Protein AF-A0A654U1S2-F1 (afdb_monomer)

Mean predicted aligned error: 9.22 Å

Sequence (132 aa):
MVSFAITASLALAFPLALRFDNLHLTGLAVIARFVQFIIVPIALIALARSQAVEHAAVRRNAFTDKVLPLVAIVVSVGLAVSYDYRCIFLVRGGPNYFSIALIVITFIVVPAMAYLHYYRIIRRVGDRPSTR

Structure (mmCIF, N/CA/C/O backbone):
data_AF-A0A654U1S2-F1
#
_entry.id   AF-A0A654U1S2-F1
#
loop_
_atom_site.group_PDB
_atom_site.id
_atom_site.type_symbol
_atom_site.label_atom_id
_atom_site.label_alt_id
_atom_site.label_comp_id
_atom_site.label_asym_id
_atom_site.label_entity_id
_atom_site.label_seq_id
_atom_site.pdbx_PDB_ins_code
_atom_site.Cartn_x
_atom_site.Cartn_y
_atom_site.Cartn_z
_atom_site.occupancy
_atom_site.B_iso_or_equiv
_atom_site.auth_seq_id
_atom_site.auth_comp_id
_atom_site.auth_asym_id
_atom_site.auth_atom_id
_atom_site.pdbx_PDB_model_num
ATOM 1 N N . MET A 1 1 ? 16.547 8.551 15.835 1.00 82.75 1 MET A N 1
ATOM 2 C CA . MET A 1 1 ? 17.509 8.764 14.729 1.00 82.75 1 MET A CA 1
ATOM 3 C C . MET A 1 1 ? 17.421 7.681 13.661 1.00 82.75 1 MET A C 1
ATOM 5 O O . MET A 1 1 ? 17.163 8.028 12.520 1.00 82.75 1 MET A O 1
ATOM 9 N N . VAL A 1 2 ? 17.526 6.390 14.001 1.00 85.56 2 VAL A N 1
ATOM 10 C CA . VAL A 1 2 ? 17.451 5.290 13.011 1.00 85.56 2 VAL A CA 1
ATOM 11 C C . VAL A 1 2 ? 16.128 5.260 12.224 1.00 85.56 2 VAL A C 1
ATOM 13 O O . VAL A 1 2 ? 16.154 5.161 11.005 1.00 85.56 2 VAL A O 1
ATOM 16 N N . SER A 1 3 ? 14.973 5.418 12.884 1.00 81.38 3 SER A N 1
ATOM 17 C CA . SER A 1 3 ? 13.659 5.461 12.213 1.00 81.38 3 SER A CA 1
ATOM 18 C C . SER A 1 3 ? 13.532 6.614 11.214 1.00 81.38 3 SER A C 1
ATOM 20 O O . SER A 1 3 ? 13.053 6.420 10.103 1.00 81.38 3 SER A O 1
ATOM 22 N N . PHE A 1 4 ? 14.009 7.802 11.592 1.00 88.25 4 PHE A N 1
ATOM 23 C CA . PHE A 1 4 ? 14.038 8.974 10.721 1.00 88.25 4 PHE A CA 1
ATOM 24 C C . PHE A 1 4 ? 14.907 8.734 9.482 1.00 88.25 4 PHE A C 1
ATOM 26 O O . PHE A 1 4 ? 14.458 8.991 8.368 1.00 88.25 4 PHE A O 1
ATOM 33 N N . ALA A 1 5 ? 16.113 8.187 9.671 1.00 91.81 5 ALA A N 1
ATOM 34 C CA . ALA A 1 5 ? 17.013 7.870 8.567 1.00 91.81 5 ALA A CA 1
ATOM 35 C C . ALA A 1 5 ? 16.370 6.879 7.584 1.00 91.81 5 ALA A C 1
ATOM 37 O O . ALA A 1 5 ? 16.392 7.122 6.384 1.00 91.81 5 ALA A O 1
ATOM 38 N N . ILE A 1 6 ? 15.719 5.823 8.086 1.00 86.25 6 ILE A N 1
ATOM 39 C CA . ILE A 1 6 ? 15.018 4.841 7.244 1.00 86.25 6 ILE A CA 1
ATOM 40 C C . ILE A 1 6 ? 13.918 5.511 6.414 1.00 86.25 6 ILE A C 1
ATOM 42 O O . ILE A 1 6 ? 13.868 5.315 5.199 1.00 86.25 6 ILE A O 1
ATOM 46 N N . THR A 1 7 ? 13.061 6.322 7.039 1.00 88.38 7 THR A N 1
ATOM 47 C CA . THR A 1 7 ? 11.977 7.016 6.330 1.00 88.38 7 THR A CA 1
ATOM 48 C C . THR A 1 7 ? 12.519 7.965 5.263 1.00 88.38 7 THR A C 1
ATOM 50 O O . THR A 1 7 ? 12.041 7.943 4.130 1.00 88.38 7 THR A O 1
ATOM 53 N N . ALA A 1 8 ? 13.532 8.769 5.597 1.00 90.62 8 ALA A N 1
ATOM 54 C CA . ALA A 1 8 ? 14.144 9.711 4.664 1.00 90.62 8 ALA A CA 1
ATOM 55 C C . ALA A 1 8 ? 14.813 8.993 3.480 1.00 90.62 8 ALA A C 1
ATOM 57 O O . ALA A 1 8 ? 14.597 9.368 2.327 1.00 90.62 8 ALA A O 1
ATOM 58 N N . SER A 1 9 ? 15.573 7.926 3.745 1.00 89.75 9 SER A N 1
ATOM 59 C CA . SER A 1 9 ? 16.202 7.118 2.699 1.00 89.75 9 SER A CA 1
ATOM 60 C C . SER A 1 9 ? 15.169 6.492 1.770 1.00 89.75 9 SER A C 1
ATOM 62 O O . SER A 1 9 ? 15.339 6.554 0.555 1.00 89.75 9 SER A O 1
ATOM 64 N N . LEU A 1 10 ? 14.082 5.934 2.313 1.00 86.00 10 LEU A N 1
ATOM 65 C CA . LEU A 1 10 ? 13.033 5.330 1.496 1.00 86.00 10 LEU A CA 1
ATOM 66 C C . LEU A 1 10 ? 12.336 6.390 0.629 1.00 86.00 10 LEU A C 1
ATOM 68 O O . LEU A 1 10 ? 12.173 6.178 -0.569 1.00 86.00 10 LEU A O 1
ATOM 72 N N . ALA A 1 11 ? 12.013 7.556 1.201 1.00 87.88 11 ALA A N 1
ATOM 73 C CA . ALA A 1 11 ? 11.386 8.667 0.484 1.00 87.88 11 ALA A CA 1
ATOM 74 C C . ALA A 1 11 ? 12.228 9.176 -0.701 1.00 87.88 11 ALA A C 1
ATOM 76 O O . ALA A 1 11 ? 11.666 9.519 -1.738 1.00 87.88 11 ALA A O 1
ATOM 77 N N . LEU A 1 12 ? 13.560 9.188 -0.574 1.00 89.75 12 LEU A N 1
ATOM 78 C CA . LEU A 1 12 ? 14.471 9.558 -1.664 1.00 89.75 12 LEU A CA 1
ATOM 79 C C . LEU A 1 12 ? 14.701 8.416 -2.663 1.00 89.75 12 LEU A C 1
ATOM 81 O O . LEU A 1 12 ? 14.846 8.666 -3.861 1.00 89.75 12 LEU A O 1
ATOM 85 N N . ALA A 1 13 ? 14.715 7.167 -2.195 1.00 86.31 13 ALA A N 1
ATOM 86 C CA . ALA A 1 13 ? 14.940 6.001 -3.043 1.00 86.31 13 ALA A CA 1
ATOM 87 C C . ALA A 1 13 ? 13.854 5.846 -4.119 1.00 86.31 13 ALA A C 1
ATOM 89 O O . ALA A 1 13 ? 14.177 5.478 -5.244 1.00 86.31 13 ALA A O 1
ATOM 90 N N . PHE A 1 14 ? 12.593 6.171 -3.809 1.00 84.38 14 PHE A N 1
ATOM 91 C CA . PHE A 1 14 ? 11.473 6.051 -4.751 1.00 84.38 14 PHE A CA 1
ATOM 92 C C . PHE A 1 14 ? 11.644 6.905 -6.025 1.00 84.38 14 PHE A C 1
ATOM 94 O O . PHE A 1 14 ? 11.676 6.319 -7.113 1.00 84.38 14 PHE A O 1
ATOM 101 N N . PRO A 1 15 ? 11.793 8.248 -5.951 1.00 86.19 15 PRO A N 1
ATOM 102 C CA . PRO A 1 15 ? 12.038 9.066 -7.137 1.00 86.19 15 PRO A CA 1
ATOM 103 C C . PRO A 1 15 ? 13.303 8.673 -7.896 1.00 86.19 15 PRO A C 1
ATOM 105 O O . PRO A 1 15 ? 13.285 8.618 -9.125 1.00 86.19 15 PRO A O 1
ATOM 108 N N . LEU A 1 16 ? 14.387 8.359 -7.180 1.00 87.81 16 LEU A N 1
ATOM 109 C CA . LEU A 1 16 ? 15.674 8.027 -7.792 1.00 87.81 16 LEU A CA 1
ATOM 110 C C . LEU A 1 16 ? 15.627 6.701 -8.561 1.00 87.81 16 LEU A C 1
ATOM 112 O O . LEU A 1 16 ? 16.079 6.639 -9.704 1.00 87.81 16 LEU A O 1
ATOM 116 N N . ALA A 1 17 ? 15.035 5.658 -7.978 1.00 82.12 17 ALA A N 1
ATOM 117 C CA . ALA A 1 17 ? 14.916 4.342 -8.604 1.00 82.12 17 ALA A CA 1
ATOM 118 C C . ALA A 1 17 ? 14.026 4.361 -9.854 1.00 82.12 17 ALA A C 1
ATOM 120 O O . ALA A 1 17 ? 14.272 3.625 -10.807 1.00 82.12 17 ALA A O 1
ATOM 121 N N . LEU A 1 18 ? 13.019 5.238 -9.873 1.00 82.50 18 LEU A N 1
ATOM 122 C CA . LEU A 1 18 ? 12.133 5.433 -11.020 1.00 82.50 18 LEU A CA 1
ATOM 123 C C . LEU A 1 18 ? 12.612 6.531 -11.972 1.00 82.50 18 LEU A C 1
ATOM 125 O 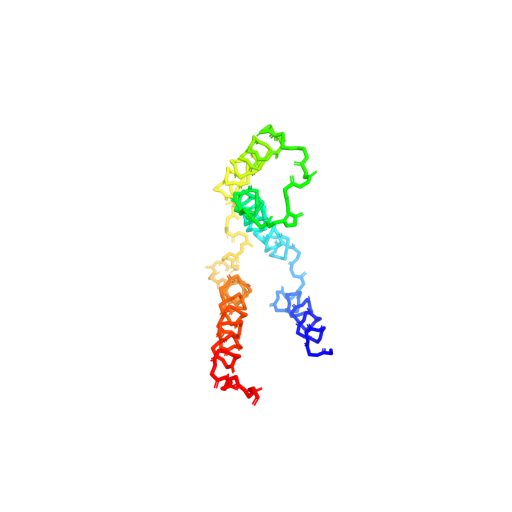O . LEU A 1 18 ? 11.887 6.888 -12.897 1.00 82.50 18 LEU A O 1
ATOM 129 N N . ARG A 1 19 ? 13.830 7.058 -11.775 1.00 84.81 19 ARG A N 1
ATOM 130 C CA . ARG A 1 19 ? 14.434 8.112 -12.607 1.00 84.81 19 ARG A CA 1
ATOM 131 C C . ARG A 1 19 ? 13.537 9.347 -12.760 1.00 84.81 19 ARG A C 1
ATOM 133 O O . ARG A 1 19 ? 13.530 9.969 -13.818 1.00 84.81 19 ARG A O 1
ATOM 140 N N . PHE A 1 20 ? 12.786 9.685 -11.714 1.00 82.19 20 PHE A N 1
ATOM 141 C CA . PHE A 1 20 ? 11.808 10.776 -11.703 1.00 82.19 20 PHE A CA 1
ATOM 142 C C . PHE A 1 20 ? 10.720 10.666 -12.786 1.00 82.19 20 PHE A C 1
ATOM 144 O O . PHE A 1 20 ? 10.169 11.674 -13.226 1.00 82.19 20 PHE A O 1
ATOM 151 N N . ASP A 1 21 ? 10.377 9.446 -13.208 1.00 86.19 21 ASP A N 1
ATOM 152 C CA . ASP A 1 21 ? 9.247 9.219 -14.105 1.00 86.19 21 ASP A CA 1
ATOM 153 C C . ASP A 1 21 ? 7.929 9.511 -13.373 1.00 86.19 21 ASP A C 1
ATOM 155 O O . ASP A 1 21 ? 7.468 8.734 -12.534 1.00 86.19 21 ASP A O 1
ATOM 159 N N . ASN A 1 22 ? 7.328 10.659 -13.688 1.00 85.81 22 ASN A N 1
ATOM 160 C CA . ASN A 1 22 ? 6.111 11.135 -13.035 1.00 85.81 22 ASN A CA 1
ATOM 161 C C . ASN A 1 22 ? 4.924 10.181 -13.213 1.00 85.81 22 ASN A C 1
ATOM 163 O O . ASN A 1 22 ? 4.064 10.127 -12.333 1.00 85.81 22 ASN A O 1
ATOM 167 N N . LEU A 1 23 ? 4.867 9.425 -14.313 1.00 86.19 23 LEU A N 1
ATOM 168 C CA . LEU A 1 23 ? 3.779 8.486 -14.569 1.00 86.19 23 LEU A CA 1
ATOM 169 C C . LEU A 1 23 ? 3.900 7.280 -13.632 1.00 86.19 23 LEU A C 1
ATOM 171 O O . LEU A 1 23 ? 2.949 6.961 -12.914 1.00 86.19 23 LEU A O 1
ATOM 175 N N . HIS A 1 24 ? 5.086 6.672 -13.558 1.00 83.56 24 HIS A N 1
ATOM 176 C CA . HIS A 1 24 ? 5.336 5.545 -12.653 1.00 83.56 24 HIS A CA 1
ATOM 177 C C . HIS A 1 24 ? 5.267 5.962 -11.179 1.00 83.56 24 HIS A C 1
ATOM 179 O O . HIS A 1 24 ? 4.708 5.234 -10.357 1.00 83.56 24 HIS A O 1
ATOM 185 N N . LEU A 1 25 ? 5.797 7.142 -10.836 1.00 87.00 25 LEU A N 1
ATOM 186 C CA . LEU A 1 25 ? 5.764 7.671 -9.470 1.00 87.00 25 LEU A CA 1
ATOM 187 C C . LEU A 1 25 ? 4.340 7.944 -8.999 1.00 87.00 25 LEU A C 1
ATOM 189 O O . LEU A 1 25 ? 3.977 7.575 -7.881 1.00 87.00 25 LEU A O 1
ATOM 193 N N . THR A 1 26 ? 3.523 8.555 -9.856 1.00 88.19 26 THR A N 1
ATOM 194 C CA . THR A 1 26 ? 2.116 8.814 -9.548 1.00 88.19 26 THR A CA 1
ATOM 195 C C . THR A 1 26 ? 1.355 7.504 -9.403 1.00 88.19 26 THR A C 1
ATOM 197 O O . THR A 1 26 ? 0.599 7.348 -8.445 1.00 88.19 26 THR A O 1
ATOM 200 N N . GLY A 1 27 ? 1.592 6.531 -10.289 1.00 87.81 27 GLY A N 1
ATOM 201 C CA . GLY A 1 27 ? 0.941 5.231 -10.171 1.00 87.81 27 GLY A CA 1
ATOM 202 C C . GLY A 1 27 ? 1.294 4.508 -8.875 1.00 87.81 27 GLY A C 1
ATOM 203 O O . GLY A 1 27 ? 0.41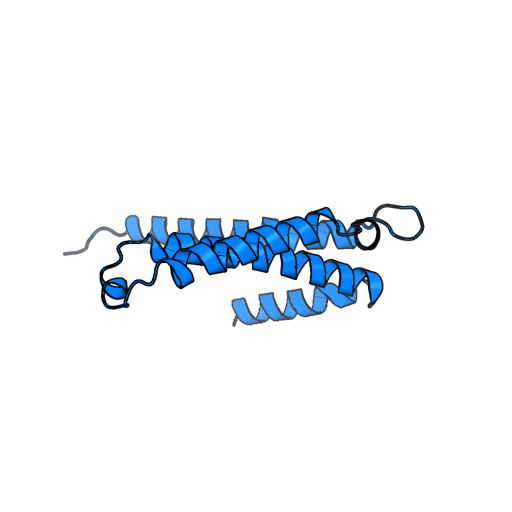3 4.022 -8.162 1.00 87.81 27 GLY A O 1
ATOM 204 N N . LEU A 1 28 ? 2.569 4.525 -8.498 1.00 87.31 28 LEU A N 1
ATOM 205 C CA . LEU A 1 28 ? 3.018 3.953 -7.236 1.00 87.31 28 LEU A CA 1
ATOM 206 C C . LEU A 1 28 ? 2.402 4.661 -6.018 1.00 87.31 28 LEU A C 1
ATOM 208 O O . LEU A 1 28 ? 1.963 3.997 -5.077 1.00 87.31 2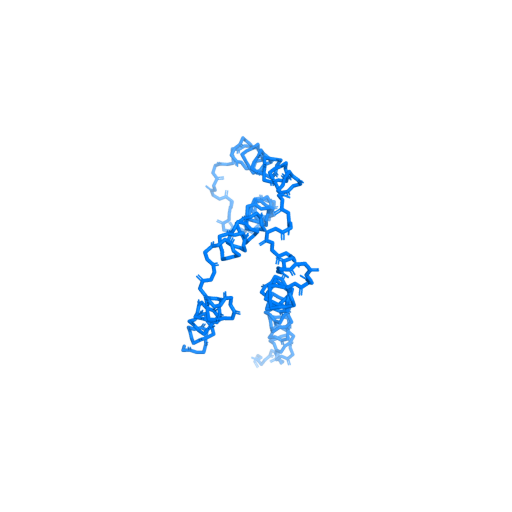8 LEU A O 1
ATOM 212 N N . ALA A 1 29 ? 2.319 5.995 -6.043 1.00 87.88 29 ALA A N 1
ATOM 213 C CA . ALA A 1 29 ? 1.680 6.778 -4.986 1.00 87.88 29 ALA A CA 1
ATOM 214 C C . ALA A 1 29 ? 0.181 6.459 -4.848 1.00 87.88 29 ALA A C 1
ATOM 216 O O . ALA A 1 29 ? -0.344 6.409 -3.732 1.00 87.88 29 ALA A O 1
ATOM 217 N N . VAL A 1 30 ? -0.505 6.199 -5.964 1.00 89.44 30 VAL A N 1
ATOM 218 C CA . VAL A 1 30 ? -1.908 5.768 -5.973 1.00 89.44 30 VAL A CA 1
ATOM 219 C C . VAL A 1 30 ? -2.065 4.376 -5.352 1.00 89.44 30 VAL A C 1
ATOM 221 O O . VAL A 1 30 ? -2.919 4.206 -4.481 1.00 89.44 30 VAL A O 1
ATOM 224 N N . ILE A 1 31 ? -1.205 3.405 -5.690 1.00 88.31 31 ILE A N 1
ATOM 225 C CA . ILE A 1 31 ? -1.215 2.088 -5.023 1.00 88.31 31 ILE A CA 1
ATOM 226 C C . ILE A 1 31 ? -0.990 2.2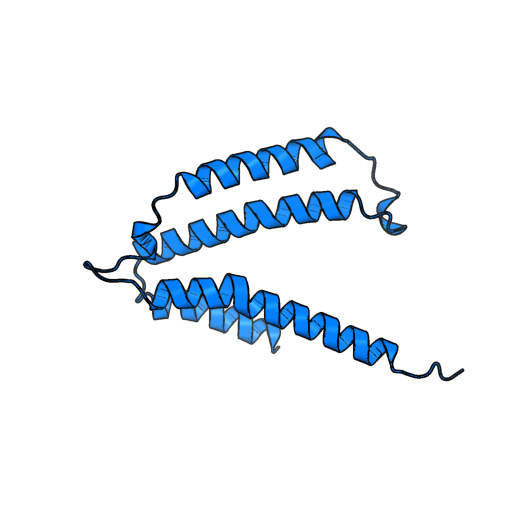33 -3.517 1.00 88.31 31 ILE A C 1
ATOM 228 O O . ILE A 1 31 ? -1.728 1.643 -2.726 1.00 88.31 31 ILE A O 1
ATOM 232 N N . ALA A 1 32 ? -0.007 3.040 -3.111 1.00 88.75 32 ALA A N 1
ATOM 233 C CA . ALA A 1 32 ? 0.268 3.286 -1.699 1.00 88.75 32 ALA A CA 1
ATOM 234 C C . ALA A 1 32 ? -0.963 3.818 -0.959 1.00 88.75 32 ALA A C 1
ATOM 236 O O . ALA A 1 32 ? -1.284 3.357 0.140 1.00 88.75 32 ALA A O 1
ATOM 237 N N . ARG A 1 33 ? -1.690 4.739 -1.599 1.00 90.38 33 ARG A N 1
ATOM 238 C CA . ARG A 1 33 ? -2.949 5.280 -1.084 1.00 90.38 33 ARG A CA 1
ATOM 239 C C . ARG A 1 33 ? -4.030 4.215 -0.965 1.00 90.38 33 ARG A C 1
ATOM 241 O O . ARG A 1 33 ? -4.679 4.169 0.073 1.00 90.38 33 ARG A O 1
ATOM 248 N N . PHE A 1 34 ? -4.205 3.337 -1.950 1.00 90.31 34 PHE A N 1
ATOM 249 C CA . PHE A 1 34 ? -5.197 2.261 -1.850 1.00 90.31 34 PHE A CA 1
ATOM 250 C C . PHE A 1 34 ? -4.917 1.320 -0.685 1.00 90.31 34 PHE A C 1
ATOM 252 O O . PHE A 1 34 ? -5.821 1.032 0.098 1.00 90.31 34 PHE A O 1
ATOM 259 N N . VAL A 1 35 ? -3.663 0.897 -0.520 1.00 88.75 35 VAL A N 1
ATOM 260 C CA . VAL A 1 35 ? -3.269 0.053 0.615 1.00 88.75 35 VAL A CA 1
ATOM 261 C C . VAL A 1 35 ? -3.593 0.757 1.935 1.00 88.75 35 VAL A C 1
ATOM 263 O O . VAL A 1 35 ? -4.206 0.161 2.821 1.00 88.75 35 VAL A O 1
ATOM 266 N N . GLN A 1 36 ? -3.267 2.046 2.052 1.00 89.31 36 GLN A N 1
ATOM 267 C CA . GLN A 1 36 ? -3.569 2.834 3.245 1.00 89.31 36 GLN A CA 1
ATOM 268 C C . GLN A 1 36 ? -5.078 2.979 3.490 1.00 89.31 36 GLN A C 1
ATOM 270 O O . GLN A 1 36 ? -5.533 2.793 4.619 1.00 89.31 36 GLN A O 1
ATOM 275 N N . PHE A 1 37 ? -5.864 3.266 2.454 1.00 91.94 37 PHE A N 1
ATOM 276 C CA . PHE A 1 37 ? -7.315 3.416 2.564 1.00 91.94 37 PHE A CA 1
ATOM 277 C C . PHE A 1 37 ? -8.050 2.104 2.843 1.00 91.94 37 PHE A C 1
ATOM 279 O O . PHE A 1 37 ? -9.188 2.145 3.294 1.00 91.94 37 PHE A O 1
ATOM 286 N N . ILE A 1 38 ? -7.416 0.950 2.638 1.00 88.19 38 ILE A N 1
ATOM 287 C CA . ILE A 1 38 ? -7.960 -0.347 3.055 1.00 88.19 38 ILE A CA 1
ATOM 288 C C . ILE A 1 38 ? -7.524 -0.669 4.490 1.00 88.19 38 ILE A C 1
ATOM 290 O O . ILE A 1 38 ? -8.361 -0.982 5.337 1.00 88.19 38 ILE A O 1
ATOM 294 N N . ILE A 1 39 ? -6.228 -0.557 4.796 1.00 88.25 39 ILE A N 1
ATOM 295 C CA . ILE A 1 39 ? -5.676 -0.944 6.103 1.00 88.25 39 ILE A CA 1
ATOM 296 C C . ILE A 1 39 ? -6.200 -0.046 7.231 1.00 88.25 39 ILE A C 1
ATOM 298 O O . ILE A 1 39 ? -6.556 -0.553 8.295 1.00 88.25 39 ILE A O 1
ATOM 302 N N . VAL A 1 40 ? -6.265 1.274 7.025 1.00 89.00 40 VAL A N 1
ATOM 303 C CA . VAL A 1 40 ? -6.636 2.225 8.089 1.00 89.00 40 VAL A CA 1
ATOM 304 C C . VAL A 1 40 ? -8.074 2.006 8.583 1.00 89.00 40 VAL A C 1
ATOM 306 O O . VAL A 1 40 ? -8.253 1.849 9.791 1.00 89.00 40 VAL A O 1
ATOM 309 N N . PRO A 1 41 ? -9.105 1.913 7.723 1.00 86.62 41 PRO A N 1
ATOM 310 C CA . PRO A 1 41 ? -10.460 1.597 8.174 1.00 86.62 41 PRO A CA 1
ATOM 311 C C . PRO A 1 41 ? -10.579 0.242 8.880 1.00 86.62 41 PRO A C 1
ATOM 313 O O . PRO A 1 41 ? -11.308 0.133 9.864 1.00 86.62 41 PRO A O 1
ATOM 316 N N . ILE A 1 42 ? -9.843 -0.782 8.431 1.00 85.94 42 ILE A N 1
ATOM 317 C CA . ILE A 1 42 ? -9.811 -2.088 9.110 1.00 85.94 42 ILE A CA 1
ATOM 318 C C . ILE A 1 42 ? -9.236 -1.937 10.521 1.00 85.94 42 ILE A C 1
ATOM 320 O O . ILE A 1 42 ? -9.805 -2.468 11.478 1.00 85.94 42 ILE A O 1
ATOM 324 N N . ALA A 1 43 ? -8.148 -1.177 10.666 1.00 86.06 43 ALA A N 1
ATOM 325 C CA . ALA A 1 43 ? -7.558 -0.876 11.964 1.00 86.06 43 ALA A CA 1
ATOM 326 C C . ALA A 1 43 ? -8.534 -0.107 12.869 1.00 86.06 43 ALA A C 1
ATOM 328 O O . ALA A 1 43 ? -8.632 -0.433 14.048 1.00 86.06 43 ALA A O 1
ATOM 329 N N . LEU A 1 44 ? -9.309 0.841 12.327 1.00 83.44 44 LEU A N 1
ATOM 330 C CA . LEU A 1 44 ? -10.351 1.550 13.081 1.00 83.44 44 LEU A CA 1
ATOM 331 C C . LEU A 1 44 ? -11.464 0.609 13.559 1.00 83.44 44 LEU A C 1
ATOM 333 O O . LEU A 1 44 ? -11.864 0.688 14.718 1.00 83.44 44 LEU A O 1
ATOM 337 N N . ILE A 1 45 ? -11.926 -0.322 12.718 1.00 82.06 45 ILE A N 1
ATOM 338 C CA . ILE A 1 45 ? -12.923 -1.329 13.120 1.00 82.06 45 ILE A CA 1
ATOM 339 C C . ILE A 1 45 ? -12.355 -2.245 14.216 1.00 82.06 45 ILE A C 1
ATOM 341 O O . ILE A 1 45 ? -13.055 -2.565 15.181 1.00 82.06 45 ILE A O 1
ATOM 345 N N . ALA A 1 46 ? -11.097 -2.676 14.085 1.00 81.88 46 ALA A N 1
ATOM 346 C CA . ALA A 1 46 ? -10.423 -3.496 15.090 1.00 81.88 46 ALA A CA 1
ATOM 347 C C . ALA A 1 46 ? -10.254 -2.740 16.418 1.00 81.88 46 ALA A C 1
ATOM 349 O O . ALA A 1 46 ? -10.532 -3.298 17.481 1.00 81.88 46 ALA A O 1
ATOM 350 N N . LEU A 1 47 ? -9.882 -1.460 16.352 1.00 76.75 47 LEU A N 1
ATOM 351 C CA . LEU A 1 47 ? -9.741 -0.580 17.508 1.00 76.75 47 LEU A CA 1
ATOM 352 C C . LEU A 1 47 ? -11.089 -0.356 18.206 1.00 76.75 47 LEU A C 1
ATOM 354 O O . LEU A 1 47 ? -11.182 -0.552 19.414 1.00 76.75 47 LEU A O 1
ATOM 358 N N . ALA A 1 48 ? -12.156 -0.065 17.455 1.00 72.56 48 ALA A N 1
ATOM 359 C CA . ALA A 1 48 ? -13.508 0.104 17.996 1.00 72.56 48 ALA A CA 1
ATOM 360 C C . ALA A 1 48 ? -14.064 -1.179 18.651 1.00 72.56 48 ALA A C 1
ATOM 362 O O . ALA A 1 48 ? -14.878 -1.111 19.578 1.00 72.56 48 ALA A O 1
ATOM 363 N N . ARG A 1 49 ? -13.633 -2.362 18.182 1.00 69.12 49 ARG A N 1
ATOM 364 C CA . ARG A 1 49 ? -13.960 -3.658 18.804 1.00 69.12 49 ARG A CA 1
ATOM 365 C C . ARG A 1 49 ? -13.119 -3.965 20.043 1.00 69.12 49 ARG A C 1
ATOM 367 O O . ARG A 1 49 ? -13.584 -4.729 20.888 1.00 69.12 49 ARG A O 1
ATOM 374 N N . SER A 1 50 ? -11.911 -3.415 20.156 1.00 65.69 50 SER A N 1
ATOM 375 C CA . SER A 1 50 ? -11.038 -3.665 21.303 1.00 65.69 50 SER A CA 1
ATOM 376 C C . SER A 1 50 ? -11.632 -3.050 22.580 1.00 65.69 50 SER A C 1
ATOM 378 O O . SER A 1 50 ? -11.965 -1.869 22.624 1.00 65.69 50 SER A O 1
ATOM 380 N N . GLN A 1 51 ? -11.817 -3.863 23.626 1.00 55.06 51 GLN A N 1
ATOM 381 C CA . GLN A 1 51 ? -12.380 -3.438 24.919 1.00 55.06 51 GLN A CA 1
ATOM 382 C C . GLN A 1 51 ? -11.295 -2.917 25.877 1.00 55.06 51 GLN A C 1
ATOM 384 O O . GLN A 1 51 ? -11.292 -3.239 27.063 1.00 55.06 51 GLN A O 1
ATOM 389 N N . ALA A 1 52 ? -10.327 -2.154 25.368 1.00 57.44 52 ALA A N 1
ATOM 390 C CA . ALA A 1 52 ? -9.332 -1.526 26.228 1.00 57.44 52 ALA A CA 1
ATOM 391 C C . ALA A 1 52 ? -10.029 -0.506 27.148 1.00 57.44 52 ALA A C 1
ATOM 393 O O . ALA A 1 52 ? -10.805 0.323 26.674 1.00 57.44 52 ALA A O 1
ATOM 394 N N . VAL A 1 53 ? -9.748 -0.566 28.456 1.00 51.97 53 VAL A N 1
ATOM 395 C CA . VAL A 1 53 ? -10.392 0.241 29.519 1.00 51.97 53 VAL A CA 1
ATOM 396 C C . VAL A 1 53 ? -10.329 1.752 29.231 1.00 51.97 53 VAL A C 1
ATOM 398 O O . VAL A 1 53 ? -11.238 2.493 29.587 1.00 51.97 53 VAL A O 1
ATOM 401 N N . 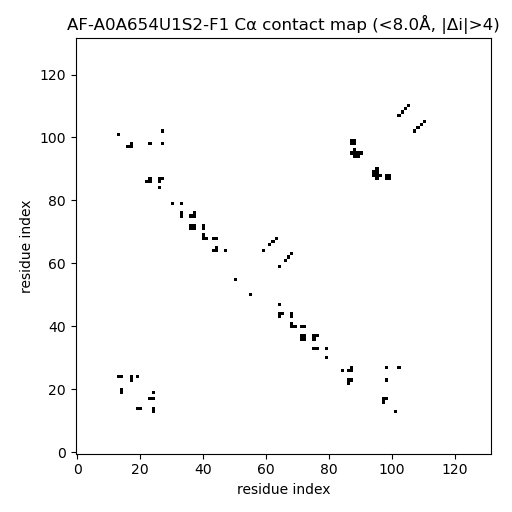GLU A 1 54 ? -9.314 2.194 28.489 1.00 53.38 54 GLU A N 1
ATOM 402 C CA . GLU A 1 54 ? -9.104 3.584 28.061 1.00 53.38 54 GLU A CA 1
ATOM 403 C C . GLU A 1 54 ? -10.098 4.070 26.978 1.00 53.38 54 GLU A C 1
ATOM 405 O O . GLU A 1 54 ? -10.314 5.267 26.819 1.00 53.38 54 GLU A O 1
ATOM 410 N N . HIS A 1 55 ? -10.766 3.155 26.263 1.00 50.88 55 HIS A N 1
ATOM 411 C CA . HIS A 1 55 ? -11.707 3.460 25.171 1.00 50.88 55 HIS A CA 1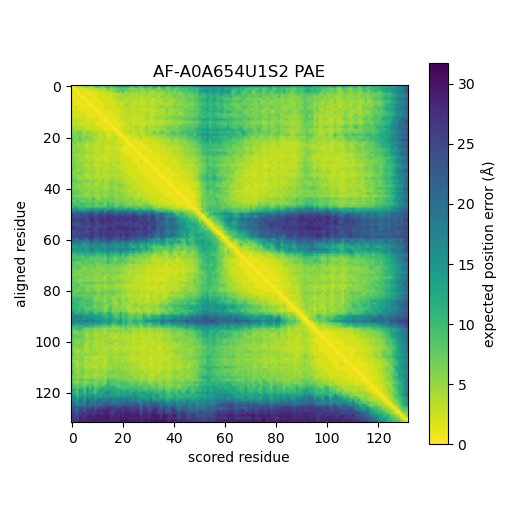
ATOM 412 C C . HIS A 1 55 ? -13.183 3.405 25.607 1.00 50.88 55 HIS A C 1
ATOM 414 O O . HIS A 1 55 ? -14.084 3.659 24.805 1.00 50.88 55 HIS A O 1
ATOM 420 N N . ALA A 1 56 ? -13.454 3.094 26.880 1.00 51.53 56 ALA A N 1
ATOM 421 C CA . ALA A 1 56 ? -14.810 2.979 27.424 1.00 51.53 56 ALA A CA 1
ATOM 422 C C . ALA A 1 56 ? -15.540 4.332 27.568 1.00 51.53 56 ALA A C 1
ATOM 424 O O . ALA A 1 56 ? -16.764 4.356 27.672 1.00 51.53 56 ALA A O 1
ATOM 425 N N . ALA A 1 57 ? -14.810 5.453 27.545 1.00 52.59 57 ALA A N 1
ATOM 426 C CA . ALA A 1 57 ? -15.359 6.798 27.736 1.00 52.59 57 ALA A CA 1
ATOM 427 C C . ALA A 1 57 ? -15.883 7.464 26.445 1.00 52.59 57 ALA A C 1
ATOM 429 O O . ALA A 1 57 ? -16.458 8.552 26.502 1.00 52.59 57 ALA A O 1
ATOM 430 N N . VAL A 1 58 ? -15.695 6.846 25.273 1.00 59.16 58 VAL A N 1
ATOM 431 C CA . VAL A 1 58 ? -16.098 7.440 23.989 1.00 59.16 58 VAL A CA 1
ATOM 432 C C . VAL A 1 58 ? -17.541 7.060 23.657 1.00 59.16 58 VAL A C 1
ATOM 434 O O . VAL A 1 58 ? -17.910 5.885 23.640 1.00 59.16 58 VAL A O 1
ATOM 437 N N . ARG A 1 59 ? -18.374 8.071 23.370 1.00 52.66 59 ARG A N 1
ATOM 438 C CA . ARG A 1 59 ? -19.783 7.909 22.984 1.00 52.66 59 ARG A CA 1
ATOM 439 C C . ARG A 1 59 ? -19.871 7.128 21.669 1.00 52.66 59 ARG A C 1
ATOM 441 O O . ARG A 1 59 ? -19.725 7.699 20.593 1.00 52.66 59 ARG A O 1
ATOM 448 N N . ARG A 1 60 ? -20.091 5.816 21.777 1.00 58.06 60 ARG A N 1
ATOM 449 C CA . ARG A 1 60 ? -20.206 4.883 20.648 1.00 58.06 60 ARG A CA 1
ATOM 450 C C . ARG A 1 60 ? -21.302 5.339 19.692 1.00 58.06 60 ARG A C 1
ATOM 452 O O . ARG A 1 60 ? -22.476 5.352 20.060 1.00 58.06 60 ARG A O 1
ATOM 459 N N . ASN A 1 61 ? -20.927 5.671 18.461 1.00 62.00 61 ASN A N 1
ATOM 460 C CA . ASN A 1 61 ? -21.875 5.925 17.385 1.00 62.00 61 ASN A CA 1
ATOM 461 C C . ASN A 1 61 ? -21.644 4.887 16.290 1.00 62.00 61 ASN A C 1
ATOM 463 O O . ASN A 1 61 ? -20.684 4.974 15.526 1.00 62.00 61 ASN A O 1
ATOM 467 N N . ALA A 1 62 ? -22.548 3.908 16.194 1.00 62.12 62 ALA A N 1
ATOM 468 C CA . ALA A 1 62 ? -22.419 2.786 15.262 1.00 62.12 62 ALA A CA 1
ATOM 469 C C . ALA A 1 62 ? -22.278 3.229 13.793 1.00 62.12 62 ALA A C 1
ATOM 471 O O . ALA A 1 62 ? -21.689 2.510 12.988 1.00 62.12 62 ALA A O 1
ATOM 472 N N . PHE A 1 63 ? -22.784 4.418 13.452 1.00 62.88 63 PHE A N 1
ATOM 473 C CA . PHE A 1 63 ? -22.621 5.010 12.129 1.00 62.88 63 PHE A CA 1
ATOM 474 C C . PHE A 1 63 ? -21.157 5.386 11.837 1.00 62.88 63 PHE A C 1
ATOM 476 O O . PHE A 1 63 ? -20.603 4.967 10.820 1.00 62.88 63 PHE A O 1
ATOM 483 N N . THR A 1 64 ? -20.500 6.099 12.754 1.00 69.00 64 THR A N 1
ATOM 484 C CA . THR A 1 64 ? -19.093 6.510 12.613 1.00 69.00 64 THR A CA 1
ATOM 485 C C . THR A 1 64 ? -18.135 5.325 12.749 1.00 69.00 64 THR A C 1
ATOM 487 O O . THR A 1 64 ? -17.139 5.264 12.036 1.00 69.00 64 THR A O 1
ATOM 490 N N . ASP A 1 65 ? -18.468 4.347 13.594 1.00 70.44 65 ASP A N 1
ATOM 491 C CA . ASP A 1 65 ? -17.572 3.224 13.898 1.00 70.44 65 ASP A CA 1
ATOM 492 C C . ASP A 1 65 ? -17.660 2.067 12.883 1.00 70.44 65 ASP A C 1
ATOM 494 O O . ASP A 1 65 ? -16.768 1.218 12.836 1.00 70.44 65 ASP A O 1
ATOM 498 N N . LYS A 1 66 ? -18.731 1.990 12.074 1.00 73.25 66 LYS A N 1
ATOM 499 C CA . LYS A 1 66 ? -18.935 0.891 11.105 1.00 73.25 66 LYS A CA 1
ATOM 500 C C . LYS A 1 66 ? -19.264 1.348 9.691 1.00 73.25 66 LYS A C 1
ATOM 502 O O . LYS A 1 66 ? -18.655 0.839 8.757 1.00 73.25 66 LYS A O 1
ATOM 507 N N . VAL A 1 67 ? -20.208 2.273 9.514 1.00 81.88 67 VAL A N 1
ATOM 508 C CA . VAL A 1 67 ? -20.689 2.652 8.171 1.00 81.88 67 VAL A CA 1
ATOM 509 C C . VAL A 1 67 ? -19.616 3.435 7.424 1.00 81.88 67 VAL A C 1
ATOM 511 O O . VAL A 1 67 ? -19.281 3.083 6.296 1.00 81.88 67 VAL A O 1
ATOM 514 N N . LEU A 1 68 ? -19.020 4.439 8.072 1.00 83.12 68 LEU A N 1
ATOM 515 C CA . LEU A 1 68 ? -17.979 5.264 7.458 1.00 83.12 68 LEU A CA 1
ATOM 516 C C . LEU A 1 68 ? -16.728 4.440 7.059 1.00 83.12 68 LEU A C 1
ATOM 518 O O . LEU A 1 68 ? -16.323 4.529 5.897 1.00 83.12 68 LEU A O 1
ATOM 522 N N . PRO A 1 69 ? -16.155 3.578 7.931 1.00 84.50 69 PRO A N 1
ATOM 523 C CA . PRO A 1 69 ? -15.049 2.701 7.550 1.00 84.50 69 PRO A CA 1
ATOM 524 C C . PRO A 1 69 ? -15.414 1.711 6.438 1.00 84.50 69 PRO A C 1
ATOM 526 O O . PRO A 1 69 ? -14.610 1.477 5.538 1.00 84.50 69 PRO A O 1
ATOM 529 N N . LEU A 1 70 ? -16.624 1.141 6.466 1.00 87.00 70 LEU A N 1
ATOM 530 C CA . LEU A 1 70 ? -17.060 0.169 5.463 1.00 87.00 70 LEU A CA 1
ATOM 531 C C . LEU A 1 70 ? -17.188 0.803 4.075 1.00 87.00 70 LEU A C 1
ATOM 533 O O . LEU A 1 70 ? -16.685 0.242 3.104 1.00 87.00 70 LEU A O 1
ATOM 537 N N . VAL A 1 71 ? -17.809 1.982 3.979 1.00 89.44 71 VAL A N 1
ATOM 538 C CA . VAL A 1 71 ? -17.918 2.722 2.711 1.00 89.44 71 VAL A CA 1
ATOM 539 C C . VAL A 1 71 ? -16.530 3.067 2.174 1.00 89.44 71 VAL A C 1
ATOM 541 O O . VAL A 1 71 ? -16.274 2.869 0.987 1.00 89.44 71 VAL A O 1
ATOM 544 N N . ALA A 1 72 ? -15.610 3.505 3.041 1.00 88.44 72 ALA A N 1
ATOM 545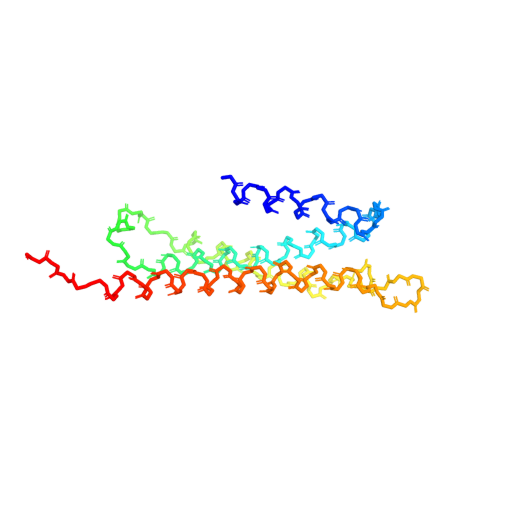 C CA . ALA A 1 72 ? -14.233 3.789 2.646 1.00 88.44 72 ALA A CA 1
ATOM 546 C C . ALA A 1 72 ? -13.539 2.555 2.046 1.00 88.44 72 ALA A C 1
ATOM 548 O O . ALA A 1 72 ? -12.911 2.669 0.992 1.00 88.44 72 ALA A O 1
ATOM 549 N N . ILE A 1 73 ? -13.699 1.374 2.656 1.00 90.19 73 ILE A N 1
ATOM 550 C CA . ILE A 1 73 ? -13.144 0.119 2.126 1.00 90.19 73 ILE A CA 1
ATOM 551 C C . ILE A 1 73 ? -13.766 -0.211 0.767 1.00 90.19 73 ILE A C 1
ATOM 553 O O . ILE A 1 73 ? -13.030 -0.465 -0.182 1.00 90.19 73 ILE A O 1
ATOM 557 N N . VAL A 1 74 ? -15.098 -0.184 0.650 1.00 92.00 74 VAL A N 1
ATOM 558 C CA . VAL A 1 74 ? -15.804 -0.547 -0.592 1.00 92.00 74 VAL A CA 1
ATOM 559 C C . VAL A 1 74 ? -15.373 0.346 -1.755 1.00 92.00 74 VAL A C 1
ATOM 561 O O . VAL A 1 74 ? -15.009 -0.158 -2.817 1.00 92.00 74 VAL A O 1
ATOM 564 N N . VAL A 1 75 ? -15.348 1.663 -1.543 1.00 91.81 75 VAL A N 1
ATOM 565 C CA . VAL A 1 75 ? -14.918 2.627 -2.565 1.00 91.81 75 VAL A CA 1
ATOM 566 C C . VAL A 1 75 ? -13.447 2.416 -2.929 1.00 91.81 75 VAL A C 1
ATOM 568 O O . VAL A 1 75 ? -13.105 2.384 -4.110 1.00 91.81 75 VAL A O 1
ATOM 571 N N . SER A 1 76 ? -12.580 2.210 -1.935 1.00 90.88 76 SER A N 1
ATOM 572 C CA . SER A 1 76 ? -11.143 2.007 -2.167 1.00 90.88 76 SER A CA 1
ATOM 573 C C . SER A 1 76 ? -10.851 0.724 -2.936 1.00 90.88 76 SER A C 1
ATOM 575 O O . SER A 1 76 ? -10.028 0.736 -3.846 1.00 90.88 76 SER A O 1
ATOM 577 N N . VAL A 1 77 ? -11.544 -0.371 -2.614 1.00 91.25 77 VAL A N 1
ATOM 578 C CA . VAL A 1 77 ? -11.419 -1.643 -3.337 1.00 91.25 77 VAL A CA 1
ATOM 579 C C . VAL A 1 77 ? -11.944 -1.505 -4.766 1.00 91.25 77 VAL A C 1
ATOM 581 O O . VAL A 1 77 ? -11.273 -1.949 -5.694 1.00 91.25 77 VAL A O 1
ATOM 584 N N . GLY A 1 78 ? -13.092 -0.847 -4.966 1.00 91.38 78 GLY A N 1
ATOM 585 C CA . GLY A 1 78 ? -13.637 -0.602 -6.305 1.00 91.38 78 GLY A CA 1
ATOM 586 C C . GLY A 1 78 ? -12.681 0.200 -7.195 1.00 91.38 78 GLY A C 1
ATOM 587 O O . GLY A 1 78 ? -12.450 -0.164 -8.349 1.00 91.38 78 GLY A O 1
ATOM 588 N N . LEU A 1 79 ? -12.065 1.247 -6.638 1.00 88.44 79 LEU A N 1
ATOM 589 C CA . LEU A 1 79 ? -11.045 2.042 -7.326 1.00 88.44 79 LEU A CA 1
ATOM 590 C C . LEU A 1 79 ? -9.769 1.241 -7.597 1.00 88.44 79 LEU A C 1
ATOM 592 O O . LEU A 1 79 ? -9.225 1.343 -8.692 1.00 88.44 79 LEU A O 1
ATOM 596 N N . ALA A 1 80 ? -9.309 0.437 -6.635 1.00 88.38 80 ALA A N 1
ATOM 597 C CA . ALA A 1 80 ? -8.113 -0.382 -6.793 1.00 88.38 80 ALA A CA 1
ATOM 598 C C . ALA A 1 80 ? -8.282 -1.407 -7.922 1.00 88.38 80 ALA A C 1
ATOM 600 O O . ALA A 1 80 ? -7.431 -1.485 -8.798 1.00 88.38 80 ALA A O 1
ATOM 601 N N . VAL A 1 81 ? -9.402 -2.134 -7.962 1.00 89.12 81 VAL A N 1
ATOM 602 C CA . VAL A 1 81 ? -9.673 -3.122 -9.025 1.00 89.12 81 VAL A CA 1
ATOM 603 C C . VAL A 1 81 ? -9.800 -2.461 -10.399 1.00 89.12 81 VAL A C 1
ATOM 605 O O . VAL A 1 81 ? -9.368 -3.032 -11.397 1.00 89.12 81 VAL A O 1
ATOM 608 N N . SER A 1 82 ? -10.361 -1.252 -10.452 1.00 87.06 82 SER A N 1
ATOM 609 C CA . SER A 1 82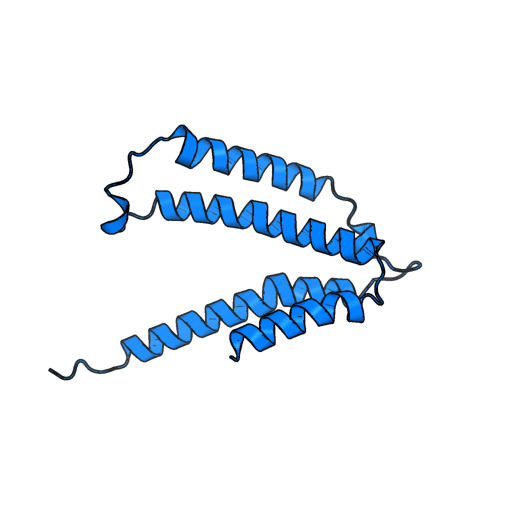 ? -10.525 -0.493 -11.699 1.00 87.06 82 SER A CA 1
ATOM 610 C C . SER A 1 82 ? -9.241 0.208 -12.158 1.00 87.06 82 SER A C 1
ATOM 612 O O . SER A 1 82 ? -9.233 0.852 -13.207 1.00 87.06 82 SER A O 1
ATOM 614 N N . TYR A 1 83 ? -8.167 0.139 -11.372 1.00 87.56 83 TYR A N 1
ATOM 615 C CA . TYR A 1 83 ? -6.930 0.853 -11.644 1.00 87.56 83 TYR A CA 1
ATOM 616 C C . TYR A 1 83 ? -6.099 0.156 -12.732 1.00 87.56 83 TYR A C 1
ATOM 618 O O . TYR A 1 83 ? -5.902 -1.058 -12.702 1.00 87.56 83 TYR A O 1
ATOM 626 N N . ASP A 1 84 ? -5.552 0.927 -13.677 1.00 85.81 84 ASP A N 1
ATOM 627 C CA . ASP A 1 84 ? -4.652 0.376 -14.692 1.00 85.81 84 ASP A CA 1
ATOM 628 C C . ASP A 1 84 ? -3.242 0.153 -14.122 1.00 85.81 84 ASP A C 1
ATOM 630 O O . ASP A 1 84 ? -2.391 1.045 -14.064 1.00 85.81 84 ASP A O 1
ATOM 634 N N . TYR A 1 85 ? -2.979 -1.089 -13.725 1.00 82.81 85 TYR A N 1
ATOM 635 C CA . TYR A 1 85 ? -1.693 -1.522 -13.188 1.00 82.81 85 TYR A CA 1
ATOM 636 C C . TYR A 1 85 ? -0.548 -1.540 -14.217 1.00 82.81 85 TYR A C 1
ATOM 638 O O . TYR A 1 85 ? 0.623 -1.669 -13.834 1.00 82.81 85 TYR A O 1
ATOM 646 N N . ARG A 1 86 ? -0.831 -1.399 -15.520 1.00 80.50 86 ARG A N 1
ATOM 647 C CA . ARG A 1 86 ? 0.205 -1.391 -16.571 1.00 80.50 86 ARG A CA 1
ATOM 648 C C . ARG A 1 86 ? 1.169 -0.227 -16.399 1.00 80.50 86 ARG A C 1
ATOM 650 O O . ARG A 1 86 ? 2.364 -0.412 -16.600 1.00 80.50 86 ARG A O 1
ATOM 657 N N . CYS A 1 87 ? 0.667 0.912 -15.927 1.00 76.19 87 CYS A N 1
ATOM 658 C CA . CYS A 1 87 ? 1.452 2.101 -15.596 1.00 76.19 87 CYS A CA 1
ATOM 659 C C . CYS A 1 87 ? 2.522 1.859 -14.522 1.00 76.19 87 CYS A C 1
ATOM 661 O O . CYS A 1 87 ? 3.330 2.735 -14.258 1.00 76.19 87 CYS A O 1
ATOM 663 N N . ILE A 1 88 ? 2.521 0.712 -13.847 1.00 79.56 88 ILE A N 1
ATOM 664 C CA . ILE A 1 88 ? 3.445 0.421 -12.748 1.00 79.56 88 ILE A CA 1
ATOM 665 C C . ILE A 1 88 ? 4.310 -0.781 -13.096 1.00 79.56 88 ILE A C 1
ATOM 667 O O . ILE A 1 88 ? 5.510 -0.778 -12.818 1.00 79.56 88 ILE A O 1
ATOM 671 N N . PHE A 1 89 ? 3.708 -1.790 -13.728 1.00 78.31 89 PHE A N 1
ATOM 672 C CA . PHE A 1 89 ? 4.386 -3.034 -14.063 1.00 78.31 89 PHE A CA 1
ATOM 673 C C . PHE A 1 89 ? 5.081 -3.029 -15.420 1.00 78.31 89 PHE A C 1
ATOM 675 O O . PHE A 1 89 ? 5.978 -3.847 -15.593 1.00 78.31 89 PHE A O 1
ATOM 682 N N . LEU A 1 90 ? 4.724 -2.160 -16.370 1.00 74.94 90 LEU A N 1
ATOM 683 C CA . LEU A 1 90 ? 5.342 -2.143 -17.699 1.00 74.94 90 LEU A CA 1
ATOM 684 C C . LEU A 1 90 ? 6.175 -0.878 -17.934 1.00 74.94 90 LEU A C 1
ATOM 686 O O . LEU A 1 90 ? 5.709 0.239 -17.751 1.00 74.94 90 LEU A O 1
ATOM 690 N N . VAL A 1 91 ? 7.393 -1.073 -18.440 1.00 71.50 91 VAL A N 1
ATOM 691 C CA . VAL A 1 91 ? 8.269 -0.038 -18.999 1.00 71.50 91 VAL A CA 1
ATOM 692 C C . VAL A 1 91 ? 8.653 -0.452 -20.413 1.00 71.50 91 VAL A C 1
ATOM 694 O O . VAL A 1 91 ? 9.229 -1.518 -20.606 1.00 71.50 91 VAL A O 1
ATOM 697 N N . ARG A 1 92 ? 8.342 0.384 -21.414 1.00 66.81 92 ARG A N 1
ATOM 698 C CA . ARG A 1 92 ? 8.780 0.219 -22.820 1.00 66.81 92 ARG A CA 1
ATOM 699 C C . ARG A 1 92 ? 8.651 -1.220 -23.372 1.00 66.81 92 ARG A C 1
ATOM 701 O O . ARG A 1 92 ? 9.526 -1.684 -24.093 1.00 66.81 92 ARG A O 1
ATOM 708 N N . GLY A 1 93 ? 7.573 -1.926 -23.021 1.00 69.94 93 GLY A N 1
ATOM 709 C CA . GLY A 1 93 ? 7.299 -3.293 -23.491 1.00 69.94 93 GLY A CA 1
ATOM 710 C C . GLY A 1 93 ? 7.885 -4.433 -22.645 1.00 69.94 93 GLY A C 1
ATOM 711 O O . GLY A 1 93 ? 7.710 -5.589 -23.015 1.00 69.94 93 GLY A O 1
ATOM 712 N N . GLY A 1 94 ? 8.533 -4.145 -21.511 1.00 75.38 94 GLY A N 1
ATOM 713 C CA . GLY A 1 94 ? 9.040 -5.143 -20.561 1.00 75.38 94 GLY A CA 1
ATOM 714 C C . GLY A 1 94 ? 8.632 -4.863 -19.106 1.00 75.38 94 GLY A C 1
ATOM 715 O O . GLY A 1 94 ? 8.157 -3.768 -18.796 1.00 75.38 94 GLY A O 1
ATOM 716 N N . PRO A 1 95 ? 8.788 -5.839 -18.195 1.00 80.19 95 PRO A N 1
ATOM 717 C CA . PRO A 1 95 ? 8.444 -5.674 -16.785 1.00 80.19 95 PRO A CA 1
ATOM 718 C C . PRO A 1 95 ? 9.352 -4.658 -16.072 1.00 80.19 95 PRO A C 1
ATOM 720 O O . PRO A 1 95 ? 10.580 -4.721 -16.154 1.00 80.19 95 PRO A O 1
ATOM 723 N N . ASN A 1 96 ? 8.749 -3.734 -15.323 1.00 84.06 96 ASN A N 1
ATOM 724 C CA . ASN A 1 96 ? 9.449 -2.753 -14.500 1.00 84.06 96 ASN A CA 1
ATOM 725 C C . ASN A 1 96 ? 9.839 -3.373 -13.149 1.00 84.06 96 ASN A C 1
ATOM 727 O O . ASN A 1 96 ? 9.152 -3.221 -12.134 1.00 84.06 96 ASN A O 1
ATOM 731 N N . TYR A 1 97 ? 10.969 -4.079 -13.144 1.00 83.50 97 TYR A N 1
ATOM 732 C CA . TYR A 1 97 ? 11.499 -4.737 -11.949 1.00 83.50 97 TYR A CA 1
ATOM 733 C C . TYR A 1 97 ? 11.760 -3.774 -10.782 1.00 83.50 97 TYR A C 1
ATOM 735 O O . TYR A 1 97 ? 11.599 -4.178 -9.633 1.00 83.50 97 TYR A O 1
ATOM 743 N N . PHE A 1 98 ? 12.101 -2.506 -11.048 1.00 83.19 98 PHE A N 1
ATOM 744 C CA . PHE A 1 98 ? 12.313 -1.508 -9.995 1.00 83.19 98 PHE A CA 1
ATOM 745 C C . PHE A 1 98 ? 11.013 -1.188 -9.251 1.00 83.19 98 PHE A C 1
ATOM 747 O O . PHE A 1 98 ? 10.983 -1.283 -8.024 1.00 83.19 98 PHE A O 1
ATOM 754 N N . SER A 1 99 ? 9.927 -0.882 -9.970 1.00 82.06 99 SER A N 1
ATOM 755 C CA . SER A 1 99 ? 8.604 -0.655 -9.364 1.00 82.06 99 SER A CA 1
ATOM 756 C C . SER A 1 99 ? 8.122 -1.869 -8.575 1.00 82.06 99 SER A C 1
ATOM 758 O O . SER A 1 99 ? 7.640 -1.727 -7.452 1.00 82.06 99 SER A O 1
ATOM 760 N N . ILE A 1 100 ? 8.278 -3.071 -9.141 1.00 85.19 100 ILE A N 1
ATOM 761 C CA . ILE A 1 100 ? 7.871 -4.323 -8.491 1.00 85.19 100 ILE A CA 1
ATOM 762 C C . ILE A 1 100 ? 8.640 -4.519 -7.184 1.00 85.19 100 ILE A C 1
ATOM 764 O O . ILE A 1 100 ? 8.029 -4.742 -6.137 1.00 85.19 100 ILE A O 1
ATOM 768 N N . ALA A 1 101 ? 9.969 -4.401 -7.230 1.00 87.56 101 ALA A N 1
ATOM 769 C CA . ALA A 1 101 ? 10.813 -4.545 -6.051 1.00 87.56 101 ALA A CA 1
ATOM 770 C C . ALA A 1 101 ? 10.438 -3.524 -4.970 1.00 87.56 101 ALA A C 1
ATOM 772 O O . ALA A 1 101 ? 10.322 -3.891 -3.803 1.00 87.56 101 ALA A O 1
ATOM 773 N N . LEU A 1 102 ? 10.179 -2.270 -5.350 1.00 83.75 102 LEU A N 1
ATOM 774 C CA . LEU A 1 102 ? 9.752 -1.221 -4.423 1.00 83.75 102 LEU A CA 1
ATOM 775 C C . LEU A 1 102 ? 8.413 -1.544 -3.753 1.00 83.75 102 LEU A C 1
ATOM 777 O O . LEU A 1 102 ? 8.312 -1.444 -2.535 1.00 83.75 102 LEU A O 1
ATOM 781 N N . ILE A 1 103 ? 7.411 -1.997 -4.508 1.00 86.44 103 ILE A N 1
ATOM 782 C CA . ILE A 1 103 ? 6.115 -2.413 -3.946 1.00 86.44 103 ILE A CA 1
ATOM 783 C C . ILE A 1 103 ? 6.310 -3.542 -2.932 1.00 86.44 103 ILE A C 1
ATOM 785 O O . ILE A 1 103 ? 5.809 -3.463 -1.809 1.00 86.44 103 ILE A O 1
ATOM 789 N N . VAL A 1 104 ? 7.070 -4.574 -3.297 1.00 89.88 104 VAL A N 1
ATOM 790 C CA . VAL A 1 104 ? 7.328 -5.718 -2.412 1.00 89.88 104 VAL A CA 1
ATOM 791 C C . VAL A 1 104 ? 8.069 -5.272 -1.152 1.00 89.88 104 VAL A C 1
ATOM 793 O O . VAL A 1 104 ? 7.673 -5.624 -0.039 1.00 89.88 104 VAL A O 1
ATOM 796 N N . ILE A 1 105 ? 9.115 -4.459 -1.294 1.00 89.00 105 ILE A N 1
ATOM 797 C CA . ILE A 1 105 ? 9.891 -3.974 -0.153 1.00 89.00 105 ILE A CA 1
ATOM 798 C C . ILE A 1 105 ? 9.008 -3.140 0.779 1.00 89.00 105 ILE A C 1
ATOM 800 O O . ILE A 1 105 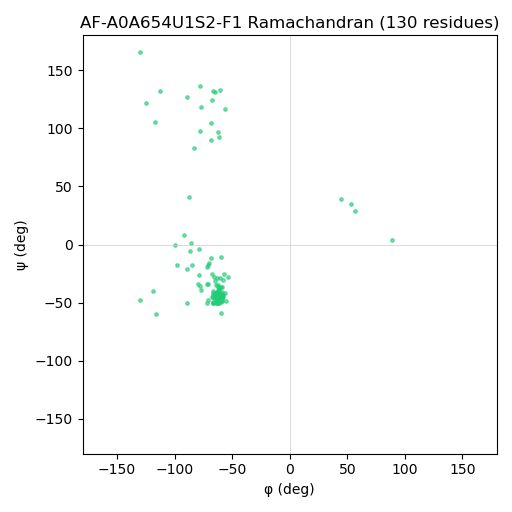? 8.998 -3.368 1.989 1.00 89.00 105 ILE A O 1
ATOM 804 N N . THR A 1 106 ? 8.237 -2.201 0.240 1.00 84.25 106 THR A N 1
ATOM 805 C CA . THR A 1 106 ? 7.486 -1.234 1.046 1.00 84.25 106 THR A CA 1
ATOM 806 C C . THR A 1 106 ? 6.228 -1.812 1.675 1.00 84.25 106 THR A C 1
ATOM 808 O O . THR A 1 106 ? 5.938 -1.483 2.823 1.00 84.25 106 THR A O 1
ATOM 811 N N . PHE A 1 107 ? 5.489 -2.670 0.972 1.00 86.25 107 PHE A N 1
ATOM 812 C CA . PHE A 1 107 ? 4.214 -3.190 1.478 1.00 86.25 107 PHE A CA 1
ATOM 813 C C . PHE A 1 107 ? 4.323 -4.568 2.127 1.00 86.25 107 PHE A C 1
ATOM 815 O O . PHE A 1 107 ? 3.430 -4.938 2.884 1.00 86.25 107 PHE A O 1
ATOM 822 N N . ILE A 1 108 ? 5.401 -5.317 1.876 1.00 90.50 108 ILE A N 1
ATOM 823 C CA . ILE A 1 108 ? 5.584 -6.662 2.437 1.00 90.50 108 ILE A CA 1
ATOM 824 C C . ILE A 1 108 ? 6.790 -6.691 3.372 1.00 90.50 108 ILE A C 1
ATOM 826 O O . ILE A 1 108 ? 6.631 -6.961 4.562 1.00 90.50 108 ILE A O 1
ATOM 830 N N . VAL A 1 109 ? 7.992 -6.380 2.873 1.00 90.81 109 VAL A N 1
ATOM 831 C CA . VAL A 1 109 ? 9.238 -6.577 3.639 1.00 90.81 109 VAL A CA 1
ATOM 832 C C . VAL A 1 109 ? 9.315 -5.651 4.851 1.00 90.81 109 VAL A C 1
ATOM 834 O O . VAL A 1 109 ? 9.564 -6.123 5.959 1.00 90.81 109 VAL A O 1
ATOM 837 N N . VAL A 1 110 ? 9.093 -4.347 4.668 1.00 88.00 110 VAL A N 1
ATOM 838 C CA . VAL A 1 110 ? 9.179 -3.360 5.755 1.00 88.00 110 VAL A CA 1
ATOM 839 C C . VAL A 1 110 ? 8.135 -3.640 6.851 1.00 88.00 110 VAL A C 1
ATOM 841 O O . VAL A 1 110 ? 8.538 -3.751 8.013 1.00 88.00 110 VAL A O 1
ATOM 844 N N . PRO A 1 111 ? 6.836 -3.840 6.543 1.00 86.94 111 PRO A N 1
ATOM 845 C CA . PRO A 1 111 ? 5.840 -4.196 7.552 1.00 86.94 111 PRO A CA 1
ATOM 846 C C . PRO A 1 111 ? 6.130 -5.533 8.237 1.00 86.94 111 PRO A C 1
ATOM 848 O O . PRO A 1 111 ? 6.013 -5.624 9.459 1.00 86.94 111 PRO A O 1
ATOM 851 N N . ALA A 1 112 ? 6.567 -6.557 7.494 1.00 90.38 112 ALA A N 1
ATOM 852 C CA . ALA A 1 112 ? 6.917 -7.853 8.074 1.00 90.38 112 ALA A CA 1
ATOM 853 C C . ALA A 1 112 ? 8.115 -7.747 9.027 1.00 90.38 112 ALA A C 1
ATOM 855 O O . ALA A 1 112 ? 8.083 -8.297 10.128 1.00 90.38 112 ALA A O 1
ATOM 856 N N . MET A 1 113 ? 9.153 -6.998 8.649 1.00 88.81 113 MET A N 1
ATOM 857 C CA . MET A 1 113 ? 10.305 -6.730 9.511 1.00 88.81 113 MET A CA 1
ATOM 858 C C . MET A 1 113 ? 9.900 -5.975 10.776 1.00 88.81 113 MET A C 1
ATOM 860 O O . MET A 1 113 ? 10.337 -6.344 11.867 1.00 88.81 113 MET A O 1
ATOM 864 N N . ALA A 1 114 ? 9.036 -4.964 10.653 1.00 87.19 114 ALA A N 1
ATOM 865 C CA . ALA A 1 114 ? 8.504 -4.235 11.801 1.00 87.19 114 ALA A CA 1
ATOM 866 C C . ALA A 1 114 ? 7.703 -5.159 12.735 1.00 87.19 114 ALA A C 1
ATOM 868 O O . ALA A 1 114 ? 7.918 -5.141 13.948 1.00 87.19 114 ALA A O 1
ATOM 869 N N . TYR A 1 115 ? 6.851 -6.022 12.177 1.00 86.06 115 TYR A N 1
ATOM 870 C CA . TYR A 1 115 ? 6.067 -6.998 12.935 1.00 86.06 115 TYR A CA 1
ATOM 871 C C . TYR A 1 115 ? 6.951 -8.033 13.651 1.00 86.06 115 TYR A C 1
ATOM 873 O O . TYR A 1 115 ? 6.782 -8.290 14.846 1.00 86.06 115 TYR A O 1
ATOM 881 N N . LEU A 1 116 ? 7.955 -8.583 12.962 1.00 90.62 116 LEU A N 1
ATOM 882 C CA . LEU A 1 116 ? 8.928 -9.504 13.555 1.00 90.62 116 LEU A CA 1
ATOM 883 C C . LEU A 1 116 ? 9.751 -8.829 14.655 1.00 90.62 116 LEU A C 1
ATOM 885 O O . LEU A 1 116 ? 10.007 -9.442 15.692 1.00 90.62 116 LEU A O 1
ATOM 889 N N . HIS A 1 117 ? 10.168 -7.578 14.452 1.00 86.94 117 HIS A N 1
ATOM 890 C CA . HIS A 1 117 ? 10.897 -6.814 15.460 1.00 86.94 117 HIS A CA 1
ATOM 891 C C . HIS A 1 117 ? 10.039 -6.574 16.706 1.00 86.94 117 HIS A C 1
ATOM 893 O O . HIS A 1 117 ? 10.494 -6.854 17.816 1.00 86.94 117 HIS A O 1
ATOM 899 N N . TYR A 1 118 ? 8.785 -6.155 16.521 1.00 84.94 118 TYR A N 1
ATOM 900 C CA . TYR A 1 118 ? 7.812 -5.982 17.599 1.00 84.94 118 TYR A CA 1
ATOM 901 C C . TYR A 1 118 ? 7.643 -7.265 18.426 1.00 84.94 118 TYR A C 1
ATOM 903 O O . TYR A 1 118 ? 7.781 -7.248 19.650 1.00 84.94 118 TYR A O 1
ATOM 911 N N . TYR A 1 119 ? 7.444 -8.406 17.766 1.00 83.25 119 TYR A N 1
ATOM 912 C CA . TYR A 1 119 ? 7.233 -9.673 18.463 1.00 83.25 119 TYR A CA 1
ATOM 913 C C . TYR A 1 119 ? 8.510 -10.213 19.136 1.00 83.25 119 TYR A C 1
ATOM 915 O O . TYR A 1 119 ? 8.449 -10.767 20.236 1.00 83.25 119 TYR A O 1
ATOM 923 N N . ARG A 1 120 ? 9.691 -9.996 18.537 1.00 84.81 120 ARG A N 1
ATOM 924 C CA . ARG A 1 120 ? 10.984 -10.300 19.183 1.00 84.81 120 ARG A CA 1
ATOM 925 C C . ARG A 1 120 ? 11.203 -9.468 20.446 1.00 84.81 120 ARG A C 1
ATOM 927 O O . ARG A 1 120 ? 11.725 -10.002 21.421 1.00 84.81 120 ARG A O 1
ATOM 934 N N . ILE A 1 121 ? 10.816 -8.190 20.440 1.00 80.81 121 ILE A N 1
ATOM 935 C CA . ILE A 1 121 ? 10.903 -7.332 21.630 1.00 80.81 121 ILE A CA 1
ATOM 936 C C . ILE A 1 121 ? 9.981 -7.862 22.727 1.00 80.81 121 ILE A C 1
ATOM 938 O O . ILE A 1 121 ? 10.436 -8.047 23.852 1.00 80.81 121 ILE A O 1
ATOM 942 N N . ILE A 1 122 ? 8.721 -8.165 22.404 1.00 76.75 122 ILE A N 1
ATOM 943 C CA . ILE A 1 122 ? 7.758 -8.676 23.391 1.00 76.75 122 ILE A CA 1
ATOM 944 C C . ILE A 1 122 ? 8.234 -9.987 24.016 1.00 76.75 122 ILE A C 1
ATOM 946 O O . ILE A 1 122 ? 8.197 -10.118 25.237 1.00 76.75 122 ILE A O 1
ATOM 950 N N . ARG A 1 123 ? 8.752 -10.926 23.213 1.00 71.50 123 ARG A N 1
ATOM 951 C CA . ARG A 1 123 ? 9.335 -12.169 23.746 1.00 71.50 123 ARG A CA 1
ATOM 952 C C . ARG A 1 123 ? 10.485 -11.901 24.722 1.00 71.50 123 ARG A C 1
ATOM 954 O O . ARG A 1 123 ? 10.507 -12.485 25.795 1.00 71.50 123 ARG A O 1
ATOM 961 N N . ARG A 1 124 ? 11.387 -10.960 24.410 1.00 65.81 124 ARG A N 1
ATOM 962 C CA . ARG A 1 124 ? 12.488 -10.579 25.319 1.00 65.81 124 ARG A CA 1
ATOM 963 C C . ARG A 1 124 ? 12.024 -9.910 26.615 1.00 65.81 124 ARG A C 1
ATOM 965 O O . ARG A 1 124 ? 12.747 -9.966 27.603 1.00 65.81 124 ARG A O 1
ATOM 972 N N . VAL A 1 125 ? 10.875 -9.235 26.608 1.00 62.28 125 VAL A N 1
ATOM 973 C CA . VAL A 1 125 ? 10.291 -8.636 27.820 1.00 62.28 125 VAL A CA 1
ATOM 974 C C . VAL A 1 125 ? 9.600 -9.703 28.674 1.00 62.28 125 VAL A C 1
ATOM 976 O O . VAL A 1 125 ? 9.707 -9.642 29.894 1.00 62.28 125 VAL A O 1
ATOM 979 N N . GLY A 1 126 ? 8.966 -10.702 28.051 1.00 59.56 126 GLY A N 1
ATOM 980 C CA . GLY A 1 126 ? 8.363 -11.846 28.746 1.00 59.56 126 GLY A CA 1
ATOM 981 C C . GLY A 1 126 ? 9.368 -12.790 29.423 1.00 59.56 126 GLY A C 1
ATOM 982 O O . GLY A 1 126 ? 9.017 -13.415 30.415 1.00 59.56 126 GLY A O 1
ATOM 983 N N . ASP A 1 127 ? 10.613 -12.845 28.936 1.00 58.59 127 ASP A N 1
ATOM 984 C CA . ASP A 1 127 ? 11.697 -13.681 29.490 1.00 58.59 127 ASP A CA 1
ATOM 985 C C . ASP A 1 127 ? 12.485 -13.026 30.644 1.00 58.59 127 ASP A C 1
ATOM 987 O O . ASP A 1 127 ? 13.432 -13.622 31.162 1.00 58.59 127 ASP A O 1
ATOM 991 N N . ARG A 1 128 ? 12.148 -11.799 31.075 1.00 55.50 128 ARG A N 1
ATOM 992 C CA . ARG A 1 128 ? 12.767 -11.232 32.285 1.00 55.50 128 ARG A CA 1
ATOM 993 C C . ARG A 1 128 ? 12.115 -11.868 33.518 1.00 55.50 128 ARG A C 1
ATOM 995 O O . ARG A 1 128 ? 10.915 -11.662 33.706 1.00 55.50 128 ARG A O 1
ATOM 1002 N N . PRO A 1 129 ? 12.858 -12.595 34.378 1.00 53.59 129 PRO A N 1
ATOM 1003 C CA . PRO A 1 129 ? 12.290 -13.089 35.621 1.00 53.59 129 PRO A CA 1
ATOM 1004 C C . PRO A 1 129 ? 11.843 -11.882 36.441 1.00 53.59 129 PRO A C 1
ATOM 1006 O O . PRO A 1 129 ? 12.574 -10.896 36.557 1.00 53.59 129 PRO A O 1
ATOM 1009 N N . SER A 1 130 ? 10.627 -11.949 36.981 1.00 59.94 130 SER A N 1
ATOM 1010 C CA . SER A 1 130 ? 10.129 -10.972 37.939 1.00 59.94 130 SER A CA 1
ATOM 1011 C C . SER A 1 130 ? 11.035 -11.005 39.169 1.00 59.94 130 SER A C 1
ATOM 1013 O O . SER A 1 130 ? 10.837 -11.822 40.069 1.00 59.94 130 SER A O 1
ATOM 1015 N N . THR A 1 131 ? 12.055 -10.154 39.197 1.00 52.97 131 THR A N 1
ATOM 1016 C CA . THR A 1 131 ? 12.804 -9.849 40.413 1.00 52.97 131 THR A CA 1
ATOM 1017 C C . THR A 1 131 ? 11.856 -9.077 41.324 1.00 52.97 131 THR A C 1
ATOM 1019 O O . THR A 1 131 ? 11.693 -7.865 41.177 1.00 52.97 131 THR A O 1
ATOM 1022 N N . ARG A 1 132 ? 11.137 -9.834 42.157 1.00 44.88 132 ARG A N 1
ATOM 1023 C CA . ARG A 1 132 ? 10.619 -9.364 43.442 1.00 44.88 132 ARG A CA 1
ATOM 1024 C C . ARG A 1 132 ? 11.783 -9.095 44.382 1.00 44.88 132 ARG A C 1
ATOM 1026 O O . ARG A 1 132 ? 12.768 -9.862 44.301 1.00 44.88 132 ARG A O 1
#

Foldseek 3Di:
DVVVVVVVVLVVCLCVLVVNPVLQSVLLVLVVVLVCLQVVLVVLLVVLPDVDVVCPPDDDDCCVSPVVSVVSNVVSVVCVVVDDCCSHQDDPHHGPVSSVVSCCCVVPVVVVVVVVVVVVVVVVVVPDPPPD

Secondary structure (DSSP, 8-state):
-HHHHHHHHHHHHHHHHTTT-HHHHHHHHHHHHHHHHHHHHHHHHHHHH---GGGTTS---HIIIIIHHHHHHHHHHHHHHTS-THHHHEETTEE-HHHHHHHHIIIIIHHHHHHHHHHHHHHHHHTS----

Organism: Mycobacterium tuberculosis (NCBI:txid1773)

Nearest PDB structures (foldseek):
  6v4u-assembly1_B  TM=3.396E-01  e=6.096E+00  Homo sapiens

pLDDT: mean 79.93, std 11.98, range [44.88, 92.0]

Solvent-accessible surface area (backbone atoms only — not comparable to full-atom values): 7523 Å² total; per-residue (Å²): 108,71,68,58,52,52,53,54,51,52,65,52,46,55,47,59,70,53,71,63,38,63,65,42,51,49,44,50,52,51,50,55,47,38,53,47,44,43,52,51,35,52,50,48,42,53,54,74,66,50,84,52,80,88,62,72,83,59,86,83,45,70,57,70,59,44,51,53,33,48,52,45,32,54,54,36,51,55,52,54,74,72,46,76,60,57,53,43,44,51,47,100,92,41,76,27,61,60,52,50,52,50,51,46,42,63,72,44,49,50,51,50,50,52,52,52,50,52,52,53,50,51,52,60,61,72,70,53,77,85,82,122

Radius of gyration: 19.68 Å; Cα contacts (8 Å, |Δi|>4): 63; chains: 1; bounding box: 40×25×67 Å